Protein AF-A0A1T8VA19-F1 (afdb_monomer_lite)

Structure (mmCIF, N/CA/C/O backbone):
data_AF-A0A1T8VA19-F1
#
_entry.id   AF-A0A1T8VA19-F1
#
loop_
_atom_site.group_PDB
_atom_site.id
_atom_site.type_symbol
_atom_site.label_atom_id
_atom_site.label_alt_id
_atom_site.label_comp_id
_atom_site.label_asym_id
_atom_site.label_entity_id
_atom_site.label_seq_id
_atom_site.pdbx_PDB_ins_code
_atom_site.Cartn_x
_atom_site.Cartn_y
_atom_site.Cartn_z
_atom_site.occupancy
_atom_site.B_iso_or_equiv
_atom_site.auth_seq_id
_atom_site.auth_comp_id
_atom_site.auth_asym_id
_atom_site.auth_atom_id
_atom_site.pdbx_PDB_model_num
ATOM 1 N N . MET A 1 1 ? 38.627 -3.952 -14.942 1.00 35.31 1 MET A N 1
ATOM 2 C CA . MET A 1 1 ? 37.558 -4.765 -15.554 1.00 35.31 1 MET A CA 1
ATOM 3 C C . MET A 1 1 ? 36.243 -4.223 -15.029 1.00 35.31 1 MET A C 1
ATOM 5 O O . MET A 1 1 ? 35.928 -4.462 -13.872 1.00 35.31 1 MET A O 1
ATOM 9 N N . VAL A 1 2 ? 35.558 -3.385 -15.809 1.00 42.97 2 VAL A N 1
ATOM 10 C CA . VAL A 1 2 ? 34.212 -2.918 -15.451 1.00 42.97 2 VAL A CA 1
ATOM 11 C C . VAL A 1 2 ? 33.304 -4.108 -15.704 1.00 42.97 2 VAL A C 1
ATOM 13 O O . VAL A 1 2 ? 33.212 -4.580 -16.833 1.00 42.97 2 VAL A O 1
ATOM 16 N N . GLN A 1 3 ? 32.759 -4.669 -14.631 1.00 38.75 3 GLN A N 1
ATOM 17 C CA . GLN A 1 3 ? 31.801 -5.757 -14.699 1.00 38.75 3 GLN A CA 1
ATOM 18 C C . GLN A 1 3 ? 30.603 -5.214 -15.473 1.00 38.75 3 GLN A C 1
ATOM 20 O O . GLN A 1 3 ? 29.886 -4.342 -14.988 1.00 38.75 3 GLN A O 1
ATOM 25 N N . GLN A 1 4 ? 30.505 -5.624 -16.734 1.00 43.44 4 GLN A N 1
ATOM 26 C CA . GLN A 1 4 ? 29.463 -5.203 -17.646 1.00 43.44 4 GLN A CA 1
ATOM 27 C C . GLN A 1 4 ? 28.159 -5.710 -17.035 1.00 43.44 4 GLN A C 1
ATOM 29 O O . GLN A 1 4 ? 27.864 -6.903 -17.076 1.00 43.44 4 GLN A O 1
ATOM 34 N N . MET A 1 5 ? 27.436 -4.809 -16.372 1.00 49.72 5 MET A N 1
ATOM 35 C CA . MET A 1 5 ? 26.057 -5.009 -15.957 1.00 49.72 5 MET A CA 1
ATOM 36 C C . MET A 1 5 ? 25.205 -5.102 -17.227 1.00 49.72 5 MET A C 1
ATOM 38 O O . MET A 1 5 ? 24.417 -4.218 -17.530 1.00 49.72 5 MET A O 1
ATOM 42 N N . HIS A 1 6 ? 25.355 -6.191 -17.980 1.00 47.97 6 HIS A N 1
ATOM 43 C CA . HIS A 1 6 ? 24.262 -6.768 -18.755 1.00 47.97 6 HIS A CA 1
ATOM 44 C C . HIS A 1 6 ? 23.286 -7.383 -17.747 1.00 47.97 6 HIS A C 1
ATOM 46 O O . HIS A 1 6 ? 23.091 -8.596 -17.724 1.00 47.97 6 HIS A O 1
ATOM 52 N N . THR A 1 7 ? 22.785 -6.571 -16.815 1.00 51.38 7 THR A N 1
ATOM 53 C CA . THR A 1 7 ? 21.791 -6.995 -15.839 1.00 51.38 7 THR A CA 1
ATOM 54 C C . THR A 1 7 ? 20.556 -7.342 -16.649 1.00 51.38 7 THR A C 1
ATOM 56 O O . THR A 1 7 ? 19.825 -6.445 -17.041 1.00 51.38 7 THR A O 1
ATOM 59 N N . ASP A 1 8 ? 20.440 -8.628 -16.979 1.00 61.84 8 ASP A N 1
ATOM 60 C CA . ASP A 1 8 ? 19.338 -9.333 -17.625 1.00 61.84 8 ASP A CA 1
ATOM 61 C C . ASP A 1 8 ? 18.089 -8.452 -17.795 1.00 61.84 8 ASP A C 1
ATOM 63 O O . ASP A 1 8 ? 17.248 -8.373 -16.899 1.00 61.84 8 ASP A O 1
ATOM 67 N N . GLU A 1 9 ? 17.996 -7.733 -18.921 1.00 59.75 9 GLU A N 1
ATOM 68 C CA . GLU A 1 9 ? 16.862 -6.848 -19.229 1.00 59.75 9 GLU A CA 1
ATOM 69 C C . GLU A 1 9 ? 15.534 -7.609 -19.131 1.00 59.75 9 GLU A C 1
ATOM 71 O O . GLU A 1 9 ? 14.539 -7.081 -18.628 1.00 59.75 9 GLU A O 1
ATOM 76 N N . GLY A 1 10 ? 15.536 -8.883 -19.543 1.00 62.59 10 GLY A N 1
ATOM 77 C CA . GLY A 1 10 ? 14.401 -9.789 -19.390 1.00 62.59 10 GLY A CA 1
ATOM 78 C C . GLY A 1 10 ? 14.077 -10.063 -17.921 1.00 62.59 10 GLY A C 1
ATOM 79 O O . GLY A 1 10 ? 12.915 -9.983 -17.517 1.00 62.59 10 GLY A O 1
ATOM 80 N N . GLY A 1 11 ? 15.095 -10.315 -17.100 1.00 67.44 11 GLY A N 1
ATOM 81 C CA . GLY A 1 11 ? 14.971 -10.470 -15.650 1.00 67.44 11 GLY A CA 1
ATOM 82 C C . GLY A 1 11 ? 14.442 -9.216 -14.945 1.00 67.44 11 GLY A C 1
ATOM 83 O O . GLY A 1 11 ? 13.584 -9.320 -14.064 1.00 67.44 11 GLY A O 1
ATOM 84 N N . MET A 1 12 ? 14.879 -8.023 -15.356 1.00 70.31 12 MET A N 1
ATOM 85 C CA . MET A 1 12 ? 14.417 -6.757 -14.778 1.00 70.31 12 MET A CA 1
ATOM 86 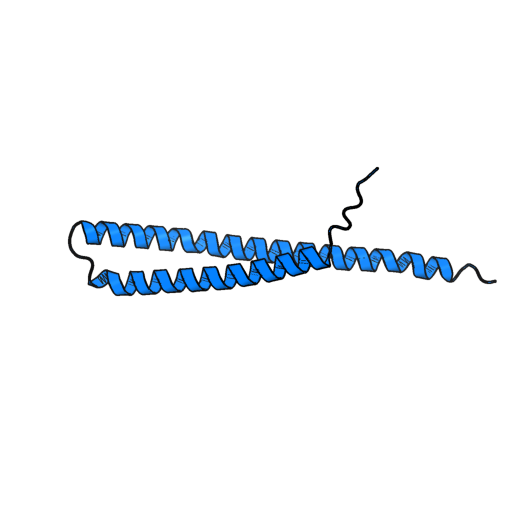C C . MET A 1 12 ? 12.978 -6.425 -15.198 1.00 70.31 12 MET A C 1
ATOM 88 O O . MET A 1 12 ? 12.181 -6.003 -14.359 1.00 70.31 12 MET A O 1
ATOM 92 N N . ALA A 1 13 ? 12.601 -6.696 -16.452 1.00 71.81 13 ALA A N 1
ATOM 93 C CA . ALA A 1 13 ? 11.222 -6.567 -16.925 1.00 71.81 13 ALA A CA 1
ATOM 94 C C . ALA A 1 13 ? 10.268 -7.558 -16.229 1.00 71.81 13 ALA A C 1
ATOM 96 O O . ALA A 1 13 ? 9.152 -7.193 -15.851 1.00 71.81 13 ALA A O 1
ATOM 97 N N . ALA A 1 14 ? 10.710 -8.798 -15.996 1.00 76.31 14 ALA A N 1
ATOM 98 C CA . ALA A 1 14 ? 9.943 -9.785 -15.239 1.00 76.31 14 ALA A CA 1
ATOM 99 C C . ALA A 1 14 ? 9.757 -9.360 -13.771 1.00 76.31 14 ALA A C 1
ATOM 101 O O . ALA A 1 14 ? 8.644 -9.422 -13.243 1.00 76.31 14 ALA A O 1
ATOM 102 N N . ALA A 1 15 ? 10.816 -8.863 -13.123 1.00 76.62 15 ALA A N 1
ATOM 103 C CA . ALA A 1 15 ? 10.748 -8.334 -11.762 1.00 76.62 15 ALA A CA 1
ATOM 104 C C . ALA A 1 15 ? 9.817 -7.111 -11.657 1.00 76.62 15 ALA A C 1
ATOM 106 O O . ALA A 1 15 ? 9.060 -7.004 -10.691 1.00 76.62 15 ALA A O 1
ATOM 107 N N . ALA A 1 16 ? 9.815 -6.234 -12.667 1.00 81.19 16 ALA A N 1
ATOM 108 C CA . ALA A 1 16 ? 8.896 -5.101 -12.767 1.00 81.19 16 ALA A CA 1
ATOM 109 C C . ALA A 1 16 ? 7.429 -5.545 -12.833 1.00 81.19 16 ALA A C 1
ATOM 111 O O . ALA A 1 16 ? 6.599 -5.070 -12.059 1.00 81.19 16 ALA A O 1
ATOM 112 N N . GLY A 1 17 ? 7.119 -6.510 -13.706 1.00 83.62 17 GLY A N 1
ATOM 113 C CA . GLY A 1 17 ? 5.773 -7.072 -13.816 1.00 83.62 17 GLY A CA 1
ATOM 114 C C . GLY A 1 17 ? 5.306 -7.738 -12.518 1.00 83.62 17 GLY A C 1
ATOM 115 O O . GLY A 1 17 ? 4.161 -7.559 -12.098 1.00 83.62 17 GLY A O 1
ATOM 116 N N . GLN A 1 18 ? 6.204 -8.455 -11.834 1.00 87.06 18 GLN A N 1
ATOM 117 C CA . GLN A 1 18 ? 5.928 -9.051 -10.525 1.00 87.06 18 GLN A CA 1
ATOM 118 C C . GLN A 1 18 ? 5.656 -7.975 -9.459 1.00 87.06 18 GLN A C 1
ATOM 120 O O . GLN A 1 18 ? 4.741 -8.127 -8.647 1.00 87.06 18 GLN A O 1
ATOM 125 N N . PHE A 1 19 ? 6.428 -6.884 -9.464 1.00 87.94 19 PHE A N 1
ATOM 126 C CA . PHE A 1 19 ? 6.256 -5.766 -8.540 1.00 87.94 19 PHE A CA 1
ATOM 127 C C . PHE A 1 19 ? 4.907 -5.069 -8.737 1.00 87.94 19 PHE A C 1
ATOM 129 O O . PHE A 1 19 ? 4.161 -4.912 -7.769 1.00 87.94 19 PHE A O 1
ATOM 136 N N . ASP A 1 20 ? 4.549 -4.728 -9.977 1.00 88.44 20 ASP A N 1
ATOM 137 C CA . ASP A 1 20 ? 3.266 -4.095 -10.300 1.00 88.44 20 ASP A CA 1
ATOM 138 C C . ASP A 1 20 ? 2.084 -4.987 -9.899 1.00 88.44 20 ASP A C 1
ATOM 140 O O . ASP A 1 20 ? 1.114 -4.523 -9.289 1.00 88.44 20 ASP A O 1
ATOM 144 N N . HIS A 1 21 ? 2.186 -6.291 -10.169 1.00 91.31 21 HIS A N 1
ATOM 145 C CA . HIS A 1 21 ? 1.178 -7.263 -9.764 1.00 91.31 21 HIS A CA 1
ATOM 146 C C . HIS A 1 21 ? 1.015 -7.328 -8.237 1.00 91.31 21 HIS A C 1
ATOM 148 O O . HIS A 1 21 ? -0.107 -7.274 -7.725 1.00 91.31 21 HIS A O 1
ATOM 154 N N . ASN A 1 22 ? 2.122 -7.399 -7.494 1.00 91.12 22 ASN A N 1
ATOM 155 C CA . ASN A 1 22 ? 2.103 -7.431 -6.032 1.00 91.12 22 ASN A CA 1
ATOM 156 C C . ASN A 1 22 ? 1.557 -6.121 -5.443 1.00 91.12 22 ASN A C 1
ATOM 158 O O . ASN A 1 22 ? 0.783 -6.156 -4.486 1.00 91.12 22 ASN A O 1
ATOM 162 N N . CYS A 1 23 ? 1.885 -4.973 -6.041 1.00 91.00 23 CYS A N 1
ATOM 163 C CA . CYS A 1 23 ? 1.331 -3.679 -5.649 1.00 91.00 23 CYS A CA 1
ATOM 164 C C . CYS A 1 23 ? -0.184 -3.623 -5.866 1.00 91.00 23 CYS A C 1
ATOM 166 O O . CYS A 1 23 ? -0.915 -3.183 -4.979 1.00 91.00 23 CYS A O 1
ATOM 168 N N . ALA A 1 24 ? -0.686 -4.107 -7.004 1.00 91.88 24 ALA A N 1
ATOM 169 C CA . ALA A 1 24 ? -2.123 -4.168 -7.267 1.00 91.88 24 ALA A CA 1
ATOM 170 C C . ALA A 1 24 ? -2.861 -5.055 -6.246 1.00 91.88 24 ALA A C 1
ATOM 172 O O . ALA A 1 24 ? -3.920 -4.674 -5.729 1.00 91.88 24 ALA A O 1
ATOM 173 N N . GLN A 1 25 ? -2.279 -6.209 -5.902 1.00 95.50 25 GLN A N 1
ATOM 174 C CA . GLN A 1 25 ? -2.814 -7.087 -4.861 1.00 95.50 25 GLN A CA 1
ATOM 175 C C . GLN A 1 25 ? -2.809 -6.412 -3.490 1.00 95.50 25 GLN A C 1
ATOM 177 O O . GLN A 1 25 ? -3.829 -6.433 -2.798 1.00 95.50 25 GLN A O 1
ATOM 182 N N . LEU A 1 26 ? -1.708 -5.760 -3.107 1.00 93.31 26 LEU A N 1
ATOM 183 C CA . LEU A 1 26 ? -1.631 -5.105 -1.808 1.00 93.31 26 LEU A CA 1
ATOM 184 C C . LEU A 1 26 ? -2.628 -3.950 -1.707 1.00 93.31 26 LEU A C 1
ATOM 186 O O . LEU A 1 26 ? -3.356 -3.868 -0.725 1.00 93.31 26 LEU A O 1
ATOM 190 N N . LYS A 1 27 ? -2.756 -3.111 -2.741 1.00 92.69 27 LYS A N 1
ATOM 191 C CA . LYS A 1 27 ? -3.770 -2.043 -2.791 1.00 92.69 27 LYS A CA 1
ATOM 192 C C . LYS A 1 27 ? -5.193 -2.593 -2.647 1.00 92.69 27 LYS A C 1
ATOM 194 O O . LYS A 1 27 ? -6.027 -1.976 -1.985 1.00 92.69 27 LYS A O 1
ATOM 199 N N . THR A 1 28 ? -5.468 -3.759 -3.230 1.00 95.38 28 THR A N 1
ATOM 200 C CA . THR A 1 28 ? -6.758 -4.447 -3.081 1.00 95.38 28 THR A CA 1
ATOM 201 C C . THR A 1 28 ? -6.971 -4.916 -1.644 1.00 95.38 28 THR A C 1
ATOM 203 O O . THR A 1 28 ? -8.008 -4.621 -1.055 1.00 95.38 28 THR A O 1
ATOM 206 N N . LEU A 1 29 ? -5.976 -5.576 -1.045 1.00 94.75 29 LEU A N 1
ATOM 207 C CA . LEU A 1 29 ? -6.036 -6.011 0.351 1.00 94.75 29 LEU A CA 1
ATOM 208 C C . LEU A 1 29 ? -6.226 -4.823 1.302 1.00 94.75 29 LEU A C 1
ATOM 210 O O . LEU A 1 29 ? -7.037 -4.898 2.225 1.00 94.75 29 LEU A O 1
ATOM 214 N N . LEU A 1 30 ? -5.533 -3.713 1.038 1.00 92.44 30 LEU A N 1
ATOM 215 C CA . LEU A 1 30 ? -5.638 -2.496 1.829 1.00 92.44 30 LEU A CA 1
ATOM 216 C C . LEU A 1 30 ? -7.085 -1.981 1.865 1.00 92.44 30 LEU A C 1
ATOM 218 O O . LEU A 1 30 ? -7.619 -1.727 2.949 1.00 92.44 30 LEU A O 1
ATOM 222 N N . LYS A 1 31 ? -7.736 -1.906 0.696 1.00 92.31 31 LYS A N 1
ATOM 223 C CA . LYS A 1 31 ? -9.156 -1.536 0.567 1.00 92.31 31 LYS A CA 1
ATOM 224 C C . LYS A 1 31 ? -10.085 -2.519 1.276 1.00 92.31 31 LYS A C 1
ATOM 226 O O . LYS A 1 31 ? -11.027 -2.086 1.932 1.00 92.31 31 LYS A O 1
ATOM 231 N N . THR A 1 32 ? -9.822 -3.821 1.180 1.00 93.75 32 THR A N 1
ATOM 232 C CA . THR A 1 32 ? -10.626 -4.846 1.864 1.00 93.75 32 THR A CA 1
ATOM 233 C C . THR A 1 32 ? -10.579 -4.676 3.379 1.00 93.75 32 THR A C 1
ATOM 235 O O . THR A 1 32 ? -11.622 -4.685 4.030 1.00 93.75 32 THR A O 1
ATOM 238 N N . VAL A 1 33 ? -9.388 -4.480 3.950 1.00 91.38 33 VAL A N 1
ATOM 239 C CA . VAL A 1 33 ? -9.226 -4.265 5.396 1.00 91.38 33 VAL A CA 1
ATOM 240 C C . VAL A 1 33 ? -9.898 -2.965 5.838 1.00 91.38 33 VAL A C 1
ATOM 242 O O . VAL A 1 33 ? -10.551 -2.962 6.879 1.00 91.38 33 VAL A O 1
ATOM 245 N N . ASP A 1 34 ? -9.800 -1.887 5.052 1.00 90.38 34 ASP A N 1
ATOM 24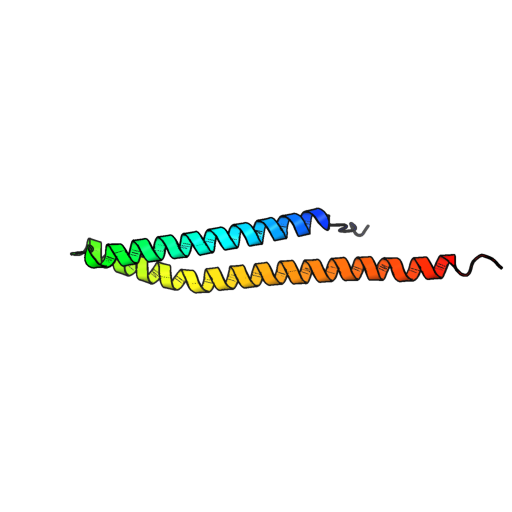6 C CA . ASP A 1 34 ? -10.507 -0.638 5.359 1.00 90.38 34 ASP A CA 1
ATOM 247 C C . ASP A 1 34 ? -12.032 -0.838 5.349 1.00 90.38 34 ASP A C 1
ATOM 249 O O . ASP A 1 34 ? -12.709 -0.464 6.303 1.00 90.38 34 ASP A O 1
ATOM 253 N N . GLY A 1 35 ? -12.571 -1.530 4.339 1.00 90.88 35 GLY A N 1
ATOM 254 C CA . GLY A 1 35 ? -13.998 -1.852 4.257 1.00 90.88 35 GLY A CA 1
ATOM 255 C C . GLY A 1 35 ? -14.499 -2.706 5.427 1.00 90.88 35 GLY A C 1
ATOM 256 O O . GLY A 1 35 ? -15.539 -2.402 6.011 1.00 90.88 35 GLY A O 1
ATOM 257 N N . ILE A 1 36 ? -13.741 -3.737 5.823 1.00 90.06 36 ILE A N 1
ATOM 258 C CA . ILE A 1 36 ? -14.044 -4.551 7.013 1.00 90.06 36 ILE A CA 1
ATOM 259 C C . ILE A 1 36 ? -13.995 -3.682 8.274 1.00 90.06 36 ILE A C 1
ATOM 261 O O . ILE A 1 36 ? -14.900 -3.746 9.105 1.00 90.06 36 ILE A O 1
ATOM 265 N N . GLY A 1 37 ? -12.964 -2.846 8.406 1.00 86.31 37 GLY A N 1
ATOM 266 C CA . GLY A 1 37 ? -12.805 -1.923 9.522 1.00 86.31 37 GLY A CA 1
ATOM 267 C C . GLY A 1 37 ? -14.010 -1.000 9.668 1.00 86.31 37 GLY A C 1
ATOM 268 O O . GLY A 1 37 ? -14.607 -0.951 10.741 1.00 86.31 37 GLY A O 1
ATOM 269 N N . GLN A 1 38 ? -14.421 -0.339 8.583 1.00 87.31 38 GLN A N 1
ATOM 270 C CA . GLN A 1 38 ? -15.588 0.544 8.558 1.00 87.31 38 GLN A CA 1
ATOM 271 C C . GLN A 1 38 ? -16.893 -0.188 8.899 1.00 87.31 38 GLN A C 1
ATOM 273 O O . GLN A 1 38 ? -17.706 0.343 9.654 1.00 87.31 38 GLN A O 1
ATOM 278 N N . ALA A 1 39 ? -17.080 -1.419 8.414 1.00 87.81 39 ALA A N 1
ATOM 279 C CA . ALA A 1 39 ? -18.250 -2.235 8.748 1.00 87.81 39 ALA A CA 1
ATOM 280 C C . ALA A 1 39 ? -18.302 -2.632 10.236 1.00 87.81 39 ALA A C 1
ATOM 282 O O . ALA A 1 39 ? -19.386 -2.832 10.787 1.00 87.81 39 ALA A O 1
ATOM 283 N N . LEU A 1 40 ? -17.145 -2.724 10.898 1.00 83.81 40 LEU A N 1
ATOM 284 C CA . LEU A 1 40 ? -17.032 -3.057 12.318 1.00 83.81 40 LEU A CA 1
ATOM 285 C C . LEU A 1 40 ? -17.153 -1.836 13.245 1.00 83.81 40 LEU A C 1
ATOM 287 O O . LEU A 1 40 ? -17.539 -2.005 14.403 1.00 83.81 40 LEU A O 1
ATOM 291 N N . VAL A 1 41 ? -16.901 -0.610 12.760 1.00 83.00 41 VAL A N 1
ATOM 292 C CA . VAL A 1 41 ? -16.998 0.630 13.564 1.00 83.00 41 VAL A CA 1
ATOM 293 C C . VAL A 1 41 ? -18.315 0.750 14.351 1.00 83.00 41 VAL A C 1
ATOM 295 O O . VAL A 1 41 ? -18.244 1.067 15.539 1.00 83.00 41 VAL A O 1
ATOM 298 N N . PRO A 1 42 ? -19.506 0.463 13.784 1.00 83.81 42 PRO A N 1
ATOM 299 C CA . PRO A 1 42 ? -20.770 0.542 14.524 1.00 83.81 42 PRO A CA 1
ATOM 300 C C . PRO A 1 42 ? -20.896 -0.475 15.670 1.00 83.81 42 PRO A C 1
ATOM 302 O O . PRO A 1 42 ? -21.696 -0.282 16.588 1.00 83.81 42 PRO A O 1
ATOM 305 N N . GLN A 1 43 ? -20.131 -1.570 15.616 1.00 85.00 43 GLN A N 1
ATOM 306 C CA . GLN A 1 43 ? -20.145 -2.642 16.616 1.00 85.00 43 GLN A CA 1
ATOM 307 C C . GLN A 1 43 ? -19.142 -2.395 17.752 1.00 85.00 43 GLN A C 1
ATOM 309 O O . GLN A 1 43 ? -19.258 -2.980 18.830 1.00 85.00 43 GLN A O 1
ATOM 314 N N . PHE A 1 44 ? -18.176 -1.503 17.541 1.00 82.69 44 PHE A N 1
ATOM 315 C CA . PHE A 1 44 ? -17.164 -1.143 18.522 1.00 82.69 44 PHE A CA 1
ATOM 316 C C . PHE A 1 44 ? -17.760 -0.289 19.648 1.00 82.69 44 PHE A C 1
ATOM 318 O O . PHE A 1 44 ? -18.039 0.896 19.480 1.00 82.69 44 PHE A O 1
ATOM 325 N N . LYS A 1 45 ? -17.935 -0.895 20.829 1.00 82.50 45 LYS A N 1
ATOM 326 C CA . LYS A 1 45 ? -18.397 -0.223 22.054 1.00 82.50 45 LYS A CA 1
ATOM 327 C C . LYS A 1 45 ? -17.404 -0.404 23.199 1.00 82.50 45 LYS A C 1
ATOM 329 O O . LYS A 1 45 ? -16.714 -1.416 23.285 1.00 82.50 45 LYS A O 1
ATOM 334 N N . GLY A 1 46 ? -17.362 0.575 24.101 1.00 83.75 46 GLY A N 1
ATOM 335 C CA . GLY A 1 46 ? -16.466 0.562 25.258 1.00 83.75 46 GLY A CA 1
ATOM 336 C C . GLY A 1 46 ? -14.992 0.777 24.895 1.00 83.75 46 GLY A C 1
ATOM 337 O O . GLY A 1 46 ? -14.653 1.169 23.780 1.00 83.75 46 GLY A O 1
ATOM 338 N N . GLN A 1 47 ? -14.106 0.523 25.857 1.00 78.25 47 GLN A N 1
ATOM 339 C CA . GLN A 1 47 ? -12.675 0.843 25.766 1.00 78.25 47 GLN A CA 1
ATOM 340 C C . GLN A 1 47 ? -11.942 0.076 24.648 1.00 78.25 47 GLN A C 1
ATOM 342 O O . GLN A 1 47 ? -11.064 0.634 23.989 1.00 78.25 47 GLN A O 1
ATOM 347 N N . SER A 1 48 ? -12.338 -1.172 24.379 1.00 76.69 48 SER A N 1
ATOM 348 C CA . SER A 1 48 ? -11.841 -1.961 23.242 1.00 76.69 48 SER A CA 1
ATOM 349 C C . SER A 1 48 ? -12.277 -1.375 21.897 1.00 76.69 48 SER A C 1
ATOM 351 O O . SER A 1 48 ? -11.501 -1.379 20.943 1.00 76.69 48 SER A O 1
ATOM 353 N N . GLY A 1 49 ? -13.481 -0.801 21.831 1.00 84.19 49 GLY A N 1
ATOM 354 C CA . GLY A 1 49 ? -13.976 -0.121 20.641 1.00 84.19 49 GLY A CA 1
ATOM 355 C C . GLY A 1 49 ? -13.194 1.149 20.308 1.00 84.19 49 GLY A C 1
ATOM 356 O O . GLY A 1 49 ? -12.813 1.357 19.158 1.00 84.19 49 GLY A O 1
ATOM 357 N N . SER A 1 50 ? -12.867 1.960 21.318 1.00 84.81 50 SER A N 1
ATOM 358 C CA . SER A 1 50 ? -12.018 3.146 21.142 1.00 84.81 50 SER A CA 1
ATOM 359 C C . SER A 1 50 ? -10.610 2.786 20.653 1.00 84.81 50 SER A C 1
ATOM 361 O O . SER A 1 50 ? -10.064 3.468 19.787 1.00 84.81 50 SER A O 1
ATOM 363 N N . ALA A 1 51 ? -10.031 1.689 21.155 1.00 86.88 51 ALA A N 1
ATOM 364 C CA . ALA A 1 51 ? -8.737 1.196 20.685 1.00 86.88 51 ALA A CA 1
ATOM 365 C C . ALA A 1 51 ? -8.788 0.738 19.216 1.00 86.88 51 ALA A C 1
ATOM 367 O O . ALA A 1 51 ? -7.890 1.068 18.441 1.00 86.88 51 ALA A O 1
ATOM 368 N N . ALA A 1 52 ? -9.853 0.037 18.815 1.00 84.94 52 ALA A N 1
ATOM 369 C CA . ALA A 1 52 ? -10.041 -0.412 17.438 1.00 84.94 52 ALA A CA 1
ATOM 370 C C . ALA A 1 52 ? -10.250 0.760 16.461 1.00 84.94 52 ALA A C 1
ATOM 372 O O . ALA A 1 52 ? -9.656 0.775 15.384 1.00 84.94 52 ALA A O 1
ATOM 373 N N . GLN A 1 53 ? -11.010 1.788 16.855 1.00 86.38 53 GLN A N 1
ATOM 374 C CA . GLN A 1 53 ? -11.169 3.015 16.063 1.00 86.38 53 GLN A CA 1
ATOM 375 C C . GLN A 1 53 ? -9.841 3.769 15.899 1.00 86.38 53 GLN A C 1
ATOM 377 O O . GLN A 1 53 ? -9.506 4.199 14.797 1.00 86.38 53 GLN A O 1
ATOM 382 N N . ALA A 1 54 ? -9.044 3.880 16.966 1.00 89.94 54 ALA A N 1
ATOM 383 C CA . ALA A 1 54 ? -7.721 4.499 16.896 1.00 89.94 54 ALA A CA 1
ATOM 384 C C . ALA A 1 54 ? -6.748 3.704 16.006 1.00 89.94 54 ALA A C 1
ATOM 386 O O . ALA A 1 54 ? -5.946 4.296 15.283 1.00 89.94 54 ALA A O 1
ATOM 387 N N . ALA A 1 55 ? -6.813 2.370 16.040 1.00 88.94 55 ALA A N 1
ATOM 388 C CA . ALA A 1 55 ? -6.033 1.514 15.151 1.00 88.94 55 ALA A CA 1
ATOM 389 C C . ALA A 1 55 ? -6.453 1.690 13.684 1.00 88.94 55 ALA A C 1
ATOM 391 O O . ALA A 1 55 ? -5.583 1.835 12.828 1.00 88.94 55 ALA A O 1
ATOM 392 N N . LEU A 1 56 ? -7.759 1.761 13.404 1.00 89.50 56 LEU A N 1
ATOM 393 C CA . LEU A 1 56 ? -8.278 2.005 12.057 1.00 89.50 56 LEU A CA 1
ATOM 394 C C . LEU A 1 56 ? -7.845 3.377 11.522 1.00 89.50 56 LEU A C 1
ATOM 396 O O . LEU A 1 56 ? -7.391 3.473 10.386 1.00 89.50 56 LEU A O 1
ATOM 400 N N . ALA A 1 57 ? -7.890 4.422 12.352 1.00 90.81 57 ALA A N 1
ATOM 401 C CA . ALA A 1 57 ? -7.430 5.754 11.964 1.00 90.81 57 ALA A CA 1
ATOM 402 C C . ALA A 1 57 ? -5.929 5.772 11.620 1.00 90.81 57 ALA A C 1
ATOM 404 O O . ALA A 1 57 ? -5.531 6.324 10.596 1.00 90.81 57 ALA A O 1
ATOM 405 N N . ARG A 1 58 ? -5.086 5.119 12.435 1.00 91.75 58 ARG A N 1
ATOM 406 C CA . ARG A 1 58 ? -3.647 4.972 12.141 1.00 91.75 58 ARG A CA 1
ATOM 407 C C . ARG A 1 58 ? -3.401 4.170 10.868 1.00 91.75 58 ARG A C 1
ATOM 409 O O . ARG A 1 58 ? -2.520 4.511 10.086 1.00 91.75 58 ARG A O 1
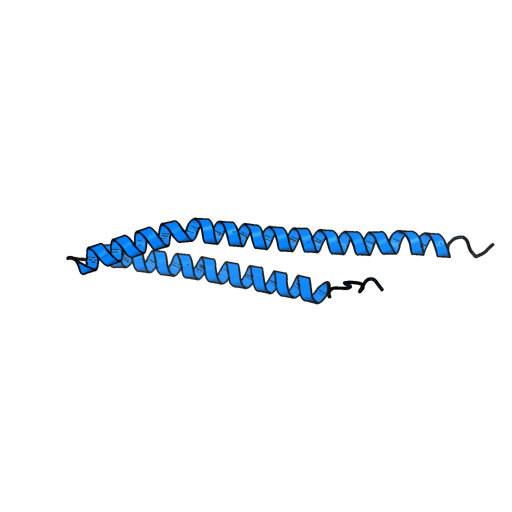ATOM 416 N N . TYR A 1 59 ? -4.186 3.121 10.657 1.00 91.25 59 TYR A N 1
ATOM 417 C CA . TYR A 1 59 ? -4.122 2.302 9.456 1.00 91.25 59 TYR A CA 1
ATOM 418 C C . TYR A 1 59 ? -4.444 3.122 8.195 1.00 91.25 59 TYR A C 1
ATOM 420 O O . TYR A 1 59 ? -3.658 3.117 7.251 1.00 91.25 59 TYR A O 1
ATOM 428 N N . GLN A 1 60 ? -5.521 3.912 8.210 1.00 90.50 60 GLN A N 1
ATOM 429 C CA . GLN A 1 60 ? -5.888 4.817 7.112 1.00 90.50 60 GLN A CA 1
ATOM 430 C C . GLN A 1 60 ? -4.815 5.882 6.844 1.00 90.50 60 GLN A C 1
ATOM 432 O O . GLN A 1 60 ? -4.496 6.171 5.691 1.00 90.50 60 GLN A O 1
ATOM 437 N N . GLN A 1 61 ? -4.209 6.432 7.900 1.00 91.69 61 GLN A N 1
ATOM 438 C CA . GLN A 1 61 ? -3.102 7.387 7.776 1.00 91.69 61 GLN A CA 1
ATOM 4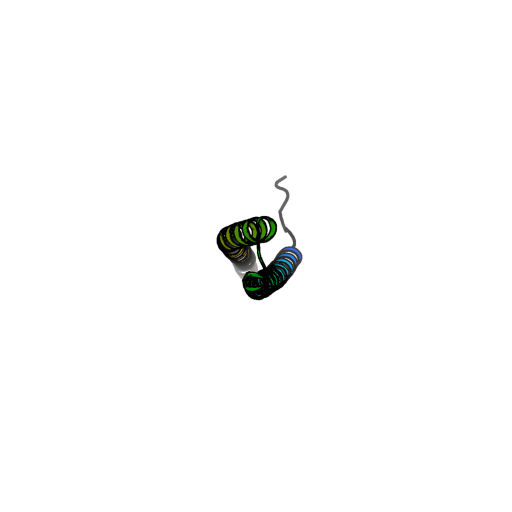39 C C . GLN A 1 61 ? -1.858 6.764 7.131 1.00 91.69 61 GLN A C 1
ATOM 441 O O . GLN A 1 61 ? -1.185 7.431 6.351 1.00 91.69 61 GLN A O 1
ATOM 446 N N . ALA A 1 62 ? -1.560 5.496 7.425 1.00 91.62 62 ALA A N 1
ATOM 447 C CA . ALA A 1 62 ? -0.412 4.785 6.865 1.00 91.62 62 ALA A CA 1
ATOM 448 C C . ALA A 1 62 ? -0.647 4.264 5.434 1.00 91.62 62 ALA A C 1
ATOM 450 O O . ALA A 1 62 ? 0.314 4.035 4.702 1.00 91.62 62 ALA A O 1
ATOM 451 N N . GLN A 1 63 ? -1.904 4.097 5.007 1.00 90.81 63 GLN A N 1
ATOM 452 C CA . GLN A 1 63 ? -2.229 3.620 3.659 1.00 90.81 63 GLN A CA 1
ATOM 453 C C . GLN A 1 63 ? -1.777 4.574 2.555 1.00 90.81 63 GLN A C 1
ATOM 455 O O . GLN A 1 63 ? -1.173 4.137 1.581 1.00 90.81 63 GLN A O 1
ATOM 460 N N . GLN A 1 64 ? -2.080 5.865 2.689 1.00 88.38 64 GLN A N 1
ATOM 461 C CA . GLN A 1 64 ? -1.780 6.854 1.651 1.00 88.38 64 GLN A CA 1
ATOM 462 C C . GLN A 1 64 ? -0.284 6.954 1.308 1.00 88.38 64 GLN A C 1
ATOM 464 O O . GLN A 1 64 ? 0.050 6.827 0.128 1.00 88.38 64 GLN A O 1
ATOM 469 N N . PRO A 1 65 ? 0.637 7.111 2.281 1.00 93.31 65 PRO A N 1
ATOM 470 C CA . PRO A 1 65 ? 2.063 7.145 1.973 1.00 93.31 65 PRO A CA 1
ATOM 471 C C . PRO A 1 65 ? 2.555 5.819 1.383 1.00 93.31 65 PRO A C 1
ATOM 473 O O . PRO A 1 65 ? 3.373 5.836 0.472 1.00 93.31 65 PRO A O 1
ATOM 476 N N . LEU A 1 66 ? 2.018 4.676 1.825 1.00 89.88 66 LEU A N 1
ATOM 477 C CA . LEU A 1 66 ? 2.387 3.371 1.276 1.00 89.88 66 LEU A CA 1
ATOM 478 C C . LEU A 1 66 ? 1.980 3.219 -0.197 1.00 89.88 66 LEU A C 1
ATOM 480 O O . LEU A 1 66 ? 2.766 2.741 -1.009 1.00 89.88 66 LEU A O 1
ATOM 484 N N . ILE A 1 67 ? 0.763 3.639 -0.551 1.00 90.19 67 ILE A N 1
ATOM 485 C CA . ILE A 1 67 ? 0.279 3.618 -1.938 1.00 90.19 67 ILE A CA 1
ATOM 486 C C . ILE A 1 67 ? 1.131 4.546 -2.808 1.00 90.19 67 ILE A C 1
ATOM 488 O O . ILE A 1 67 ? 1.544 4.140 -3.892 1.00 90.19 67 ILE A O 1
ATOM 492 N N . SER A 1 68 ? 1.429 5.751 -2.314 1.00 90.12 68 SER A N 1
ATOM 493 C CA . SER A 1 68 ? 2.281 6.722 -3.008 1.00 90.12 68 SER A CA 1
ATOM 494 C C . SER A 1 68 ? 3.690 6.182 -3.257 1.00 90.12 68 SER A C 1
ATOM 496 O O . SER A 1 68 ? 4.233 6.359 -4.346 1.00 90.12 68 SER A O 1
ATOM 498 N N . GLU A 1 69 ? 4.282 5.509 -2.271 1.00 92.38 69 GLU A N 1
ATOM 499 C CA . GLU A 1 69 ? 5.606 4.900 -2.407 1.00 92.38 69 GLU A CA 1
ATOM 500 C C . GLU A 1 69 ? 5.585 3.761 -3.433 1.00 92.38 69 GLU A C 1
ATOM 502 O O . GLU A 1 69 ? 6.460 3.677 -4.289 1.00 92.38 69 GLU A O 1
ATOM 507 N N . MET A 1 70 ? 4.540 2.927 -3.423 1.00 90.19 70 MET A N 1
ATOM 508 C CA . MET A 1 70 ? 4.363 1.874 -4.430 1.00 90.19 70 MET A CA 1
ATOM 509 C C . MET A 1 70 ? 4.260 2.439 -5.841 1.00 90.19 70 MET A C 1
ATOM 511 O O . MET A 1 70 ? 4.902 1.918 -6.747 1.00 90.19 70 MET A O 1
ATOM 515 N N . ASP A 1 71 ? 3.493 3.514 -6.026 1.00 88.12 71 ASP A N 1
ATOM 516 C CA . ASP A 1 71 ? 3.378 4.181 -7.324 1.00 88.12 71 ASP A CA 1
ATOM 517 C C . ASP A 1 71 ? 4.709 4.794 -7.773 1.00 88.12 71 ASP A C 1
ATOM 519 O O . ASP A 1 71 ? 5.083 4.659 -8.940 1.00 88.12 71 ASP A O 1
ATOM 523 N N . THR A 1 72 ? 5.461 5.373 -6.836 1.00 91.00 72 THR A N 1
ATOM 524 C CA . THR A 1 72 ? 6.794 5.935 -7.088 1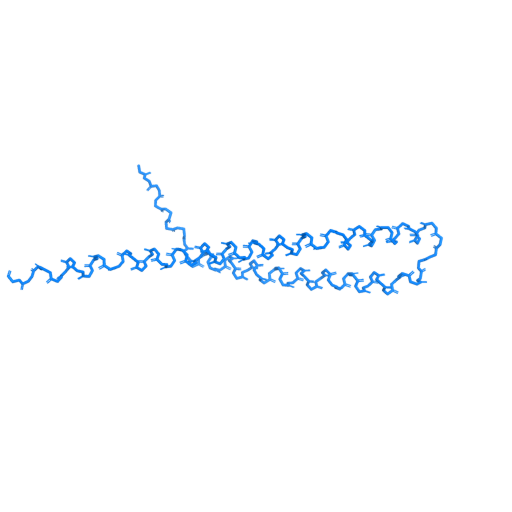.00 91.00 72 THR A CA 1
ATOM 525 C C . THR A 1 72 ? 7.785 4.852 -7.509 1.00 91.00 72 THR A C 1
ATOM 527 O O . THR A 1 72 ? 8.475 5.000 -8.515 1.00 91.00 72 THR A O 1
ATOM 530 N N . ILE A 1 73 ? 7.831 3.722 -6.799 1.00 86.44 73 ILE A N 1
ATOM 531 C CA . ILE A 1 73 ? 8.714 2.602 -7.148 1.00 86.44 73 ILE A CA 1
ATOM 532 C C . ILE A 1 73 ? 8.307 1.998 -8.499 1.00 86.44 73 ILE A C 1
ATOM 534 O O . ILE A 1 73 ? 9.168 1.801 -9.355 1.00 86.44 73 ILE A O 1
ATOM 538 N N . SER A 1 74 ? 7.011 1.768 -8.740 1.00 85.69 74 SER A N 1
ATOM 539 C CA . SER A 1 74 ? 6.507 1.291 -10.037 1.00 85.69 74 SER A CA 1
ATOM 540 C C . SER A 1 74 ? 6.870 2.237 -11.186 1.00 85.69 74 SER A C 1
ATOM 542 O O . SER A 1 74 ? 7.123 1.795 -12.308 1.00 85.69 74 SER A O 1
ATOM 544 N N . GLN A 1 75 ? 6.876 3.549 -10.947 1.00 85.38 75 GLN A N 1
ATOM 545 C CA . GLN A 1 75 ? 7.309 4.532 -11.935 1.00 85.38 75 GLN A CA 1
ATOM 546 C C . GLN A 1 75 ? 8.824 4.466 -12.164 1.00 85.38 75 GLN A C 1
ATOM 548 O O . GLN A 1 75 ? 9.249 4.321 -13.308 1.00 85.38 75 GLN A O 1
ATOM 553 N N . ASN A 1 76 ? 9.627 4.462 -11.098 1.00 85.31 76 ASN A N 1
ATOM 554 C CA . ASN A 1 76 ? 11.088 4.378 -11.180 1.00 85.31 76 ASN A CA 1
ATOM 555 C C . ASN A 1 76 ? 11.556 3.111 -11.909 1.00 85.31 76 ASN A C 1
ATOM 557 O O . ASN A 1 76 ? 12.495 3.160 -12.703 1.00 85.31 76 ASN A O 1
ATOM 561 N N . ILE A 1 77 ? 10.891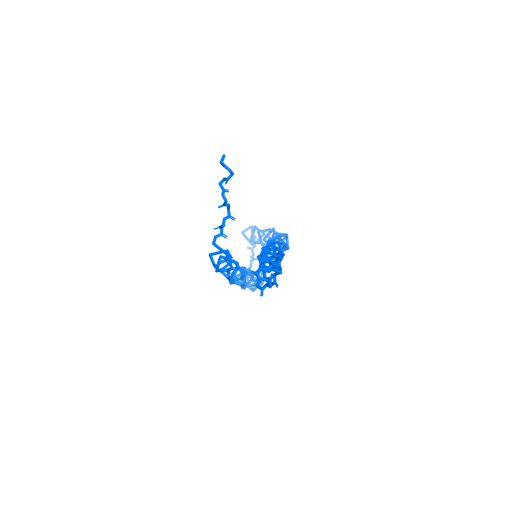 1.976 -11.675 1.00 81.69 77 ILE A N 1
ATOM 562 C CA . ILE A 1 77 ? 11.180 0.715 -12.364 1.00 81.69 77 ILE A CA 1
ATOM 563 C C . ILE A 1 77 ? 10.880 0.834 -13.866 1.00 81.69 77 ILE A C 1
ATOM 565 O O . ILE A 1 77 ? 11.702 0.426 -14.687 1.00 81.69 77 ILE A O 1
ATOM 569 N N . ARG A 1 78 ? 9.736 1.424 -14.241 1.00 80.75 78 ARG A N 1
ATOM 570 C CA . ARG A 1 78 ? 9.367 1.641 -15.651 1.00 80.75 78 ARG A CA 1
ATOM 571 C C . ARG A 1 78 ? 10.326 2.593 -16.359 1.00 80.75 78 ARG A C 1
ATOM 573 O O . ARG A 1 78 ? 10.766 2.294 -17.465 1.00 80.75 78 ARG A O 1
ATOM 580 N N . GLU A 1 79 ? 10.678 3.706 -15.721 1.00 80.31 79 GLU A N 1
ATOM 581 C CA . GLU A 1 79 ? 11.639 4.674 -16.261 1.00 80.31 79 GLU A CA 1
ATOM 582 C C . GLU A 1 79 ? 13.029 4.054 -16.433 1.00 80.31 79 GLU A C 1
ATOM 584 O O . GLU A 1 79 ? 13.650 4.222 -17.483 1.00 80.31 79 GLU A O 1
ATOM 589 N N . SER A 1 80 ? 13.480 3.268 -15.453 1.00 73.31 80 SER A N 1
ATOM 590 C CA . SER A 1 80 ? 14.749 2.539 -15.540 1.00 73.31 80 SER A CA 1
ATOM 591 C C . SER A 1 80 ? 14.735 1.530 -16.694 1.00 73.31 80 SER A C 1
ATOM 593 O O . SER A 1 80 ? 15.687 1.474 -17.467 1.00 73.31 80 SER A O 1
ATOM 595 N N . GLY A 1 81 ? 13.638 0.785 -16.873 1.00 67.62 81 GLY A N 1
ATOM 596 C CA . GLY A 1 81 ? 13.479 -0.161 -17.984 1.00 67.62 81 GLY A CA 1
ATOM 597 C C . GLY A 1 81 ? 13.489 0.499 -19.370 1.00 67.62 81 GLY A C 1
ATOM 598 O O . GLY A 1 81 ? 14.093 -0.033 -20.299 1.00 67.62 81 GLY A O 1
ATOM 599 N N . LEU A 1 82 ? 12.880 1.683 -19.517 1.00 63.03 82 LEU A N 1
ATOM 600 C CA . LEU A 1 82 ? 12.903 2.449 -20.773 1.00 63.03 82 LEU A CA 1
ATOM 601 C C . LEU A 1 82 ? 14.306 2.983 -21.110 1.00 63.03 82 LEU A C 1
ATOM 603 O O . LEU A 1 82 ? 14.707 2.973 -22.276 1.00 63.03 82 LEU A O 1
ATOM 607 N N . GLN A 1 83 ? 15.062 3.436 -20.104 1.00 59.41 83 GLN A N 1
ATOM 608 C CA . GLN A 1 83 ? 16.429 3.933 -20.299 1.00 59.41 83 GLN A CA 1
ATOM 609 C C . GLN A 1 83 ? 17.381 2.829 -20.783 1.00 59.41 83 GLN A C 1
ATOM 611 O O . GLN A 1 83 ? 18.193 3.088 -21.675 1.00 59.41 83 GLN A O 1
ATOM 616 N N . TYR A 1 84 ? 17.235 1.598 -20.284 1.00 54.31 84 TYR A N 1
ATOM 617 C CA . TYR A 1 84 ? 18.000 0.442 -20.768 1.00 54.31 84 TYR A CA 1
ATOM 618 C C . TYR A 1 84 ? 17.667 0.082 -22.225 1.00 54.31 84 TYR A C 1
ATOM 620 O O . TYR A 1 84 ? 18.568 0.126 -23.064 1.00 54.31 84 TYR A O 1
ATOM 628 N N . GLY A 1 85 ? 16.384 -0.084 -22.573 1.00 57.16 85 GLY A N 1
ATOM 629 C CA . GLY A 1 85 ? 15.990 -0.431 -23.948 1.00 57.16 85 GLY A CA 1
ATOM 630 C C . GLY A 1 85 ? 16.397 0.616 -24.998 1.00 57.16 85 GLY A C 1
ATOM 631 O O . GLY A 1 85 ? 16.719 0.279 -26.138 1.00 57.16 85 GLY A O 1
ATOM 632 N N . SER A 1 86 ? 16.436 1.900 -24.621 1.00 56.06 86 SER A N 1
ATOM 633 C CA . SER A 1 86 ? 16.945 2.970 -25.494 1.00 56.06 86 SER A CA 1
ATOM 634 C C . SER A 1 86 ? 18.474 2.962 -25.638 1.00 56.06 86 SER A C 1
ATOM 636 O O . SER A 1 86 ? 18.990 3.280 -26.712 1.00 56.06 86 SER A O 1
ATOM 638 N N . SER A 1 87 ? 19.199 2.560 -24.588 1.00 54.81 87 SER A N 1
ATOM 639 C CA . SER A 1 87 ? 20.663 2.452 -24.598 1.00 54.81 87 SER A CA 1
ATOM 640 C C . SER A 1 87 ? 21.138 1.264 -25.439 1.00 54.81 87 SER A C 1
ATOM 642 O O . SER A 1 87 ? 22.131 1.395 -26.155 1.00 54.81 87 SER A O 1
ATOM 644 N N . ASP A 1 88 ? 20.404 0.147 -25.429 1.00 53.62 88 ASP A N 1
ATOM 645 C CA . ASP A 1 88 ? 20.709 -1.017 -26.269 1.00 53.62 88 ASP A CA 1
ATOM 646 C C . ASP A 1 88 ? 20.449 -0.718 -27.760 1.00 53.62 88 ASP A C 1
ATOM 648 O O . ASP A 1 88 ? 21.309 -0.950 -28.613 1.00 53.62 88 ASP A O 1
ATOM 652 N N . GLN A 1 89 ? 19.338 -0.042 -28.092 1.00 52.50 89 GLN A N 1
ATOM 653 C CA . GLN A 1 89 ? 19.087 0.424 -29.467 1.00 52.50 89 GLN A CA 1
ATOM 654 C C . GLN A 1 89 ? 20.128 1.444 -29.959 1.00 52.50 89 GLN A C 1
ATOM 656 O O . GLN A 1 89 ? 20.534 1.403 -31.126 1.00 52.50 89 GLN A O 1
ATOM 661 N N . ALA A 1 90 ? 20.608 2.334 -29.085 1.00 55.28 90 ALA A N 1
ATOM 662 C CA . ALA A 1 90 ? 21.671 3.282 -29.418 1.00 55.28 90 ALA A CA 1
ATOM 663 C C . ALA A 1 90 ? 23.040 2.603 -29.634 1.00 55.28 90 ALA A C 1
ATOM 665 O O . ALA A 1 90 ? 23.872 3.147 -30.359 1.00 55.28 90 ALA A O 1
ATOM 666 N N . GLY A 1 91 ? 23.266 1.410 -29.068 1.00 49.16 91 GLY A N 1
ATOM 667 C CA . GLY A 1 91 ? 24.458 0.582 -29.288 1.00 49.16 91 GLY A CA 1
ATOM 668 C C . GLY A 1 91 ? 24.466 -0.200 -30.611 1.00 49.16 91 GLY A C 1
ATOM 669 O O . GLY A 1 91 ? 25.534 -0.592 -31.082 1.00 49.16 91 GLY A O 1
ATOM 670 N N . VAL A 1 92 ? 23.307 -0.381 -31.258 1.00 50.50 92 VAL A N 1
ATOM 671 C CA . VAL A 1 92 ? 23.172 -1.083 -32.556 1.00 50.50 92 VAL A CA 1
ATOM 672 C C . VAL A 1 92 ? 23.345 -0.137 -33.757 1.00 50.50 92 VAL A C 1
ATOM 674 O O . VAL A 1 92 ? 23.811 -0.540 -34.830 1.00 50.50 92 VAL A O 1
ATOM 677 N N . ALA A 1 93 ? 23.047 1.152 -33.582 1.00 48.94 93 ALA A N 1
ATOM 678 C CA . ALA A 1 93 ? 23.190 2.171 -34.625 1.00 48.94 93 ALA A CA 1
ATOM 679 C C . ALA A 1 93 ? 24.639 2.412 -35.138 1.00 48.94 93 ALA A C 1
ATOM 681 O O . ALA A 1 93 ? 24.800 2.614 -36.344 1.00 48.94 93 ALA A O 1
ATOM 682 N N . PRO A 1 94 ? 25.719 2.350 -34.325 1.00 51.78 94 PRO A N 1
ATOM 683 C CA . PRO A 1 94 ? 27.079 2.583 -34.813 1.00 51.78 94 PRO A CA 1
ATOM 684 C C . PRO A 1 94 ? 27.684 1.364 -35.526 1.00 51.78 94 PRO A C 1
ATOM 686 O O . PRO A 1 94 ? 28.574 1.528 -36.358 1.00 51.78 94 PRO A O 1
ATOM 689 N N . ILE A 1 95 ? 27.203 0.147 -35.245 1.00 53.44 95 ILE A N 1
ATOM 690 C CA . ILE A 1 95 ? 27.745 -1.083 -35.847 1.00 53.44 95 ILE A CA 1
ATOM 691 C C . ILE A 1 95 ? 27.259 -1.234 -37.295 1.00 53.44 95 ILE A C 1
ATOM 693 O O . ILE A 1 95 ? 28.033 -1.609 -38.173 1.00 53.44 95 ILE A O 1
ATOM 697 N N . THR A 1 96 ? 26.015 -0.843 -37.583 1.00 50.41 96 THR A N 1
ATOM 698 C CA . THR A 1 96 ? 25.450 -0.908 -38.944 1.00 50.41 96 THR A CA 1
ATOM 699 C C . THR A 1 96 ? 26.166 0.041 -39.916 1.00 50.41 96 THR A C 1
ATOM 701 O O . THR A 1 96 ? 26.393 -0.312 -41.072 1.00 50.41 96 THR A O 1
ATOM 704 N N . ASN A 1 97 ? 26.621 1.207 -39.443 1.00 51.81 97 ASN A N 1
ATOM 705 C CA . ASN A 1 97 ? 27.410 2.126 -40.267 1.00 51.81 97 ASN A CA 1
ATOM 706 C C . ASN A 1 97 ? 28.854 1.647 -40.487 1.00 51.81 97 ASN A C 1
ATOM 708 O O . ASN A 1 97 ? 29.419 1.936 -41.536 1.00 51.81 97 ASN A O 1
ATOM 712 N N . ALA A 1 98 ? 29.448 0.884 -39.564 1.00 54.78 98 ALA A N 1
ATOM 713 C CA . ALA A 1 98 ? 30.814 0.376 -39.720 1.00 54.78 98 ALA A CA 1
ATOM 714 C C . ALA A 1 98 ? 30.933 -0.740 -40.779 1.00 54.78 98 ALA A C 1
ATOM 716 O O . ALA A 1 98 ? 31.956 -0.835 -41.453 1.00 54.78 98 ALA A O 1
ATOM 717 N N . PHE A 1 99 ? 29.884 -1.544 -40.989 1.00 54.94 99 PHE A N 1
ATOM 718 C CA . PHE A 1 99 ? 29.878 -2.587 -42.026 1.00 54.94 99 PHE A CA 1
ATOM 719 C C . PHE A 1 99 ? 29.602 -2.061 -43.444 1.00 54.94 99 PHE A C 1
ATOM 721 O O . PHE A 1 99 ? 29.882 -2.764 -44.412 1.00 54.94 99 PHE A O 1
ATOM 728 N N . ASN A 1 100 ? 29.106 -0.828 -43.588 1.00 54.84 100 ASN A N 1
ATOM 729 C CA . ASN A 1 100 ? 28.745 -0.256 -44.890 1.00 54.84 100 ASN A CA 1
ATOM 730 C C . ASN A 1 100 ? 29.904 0.485 -45.598 1.00 54.84 100 ASN A C 1
ATOM 732 O O . ASN A 1 100 ? 29.781 0.843 -46.763 1.00 54.84 100 ASN A O 1
ATOM 736 N N . PHE A 1 101 ? 31.044 0.707 -44.927 1.00 54.06 101 PHE A N 1
ATOM 737 C CA . PHE A 1 101 ? 32.209 1.415 -45.496 1.00 54.06 101 PHE A CA 1
ATOM 738 C C . PHE A 1 101 ? 33.385 0.501 -45.892 1.00 54.06 101 PHE A C 1
ATOM 740 O O . PHE A 1 101 ? 34.457 0.997 -46.225 1.00 54.06 101 PHE A O 1
ATOM 747 N N . GLY A 1 102 ? 33.213 -0.825 -45.861 1.00 51.62 102 GLY A N 1
ATOM 748 C CA . GLY A 1 102 ? 34.301 -1.793 -46.064 1.00 51.62 102 GLY A CA 1
ATOM 749 C C . GLY A 1 102 ? 34.325 -2.545 -47.400 1.00 51.62 102 GLY A C 1
ATOM 750 O O . GLY A 1 102 ? 35.084 -3.504 -47.508 1.00 51.62 102 GLY A O 1
ATOM 751 N N . SER A 1 103 ? 33.502 -2.190 -48.395 1.00 49.78 103 SER A N 1
ATOM 752 C CA . SER A 1 103 ? 33.349 -2.998 -49.621 1.00 49.78 103 SER A CA 1
ATOM 753 C C . SER A 1 103 ? 33.477 -2.240 -50.946 1.00 49.78 103 SER A C 1
ATOM 755 O O . SER A 1 103 ? 32.746 -2.566 -51.883 1.00 49.78 103 SER A O 1
ATOM 757 N N . HIS A 1 104 ? 34.402 -1.281 -51.053 1.00 45.38 104 HIS A N 1
ATOM 758 C CA . HIS A 1 104 ? 34.891 -0.763 -52.339 1.00 45.38 104 HIS A CA 1
ATOM 759 C C . HIS A 1 104 ? 36.412 -0.628 -52.331 1.00 45.38 104 HIS A C 1
ATOM 761 O O . HIS A 1 104 ? 36.939 -0.032 -51.367 1.00 45.38 104 HIS A O 1
#

Sequence (104 aa):
MVQQMHTDEGGMAAAAGQFDHNCAQLKTLLKTVDGIGQALVPQFKGQSGSAAQAALARYQQAQQPLISEMDTISQNIRESGLQYGSSDQAGVAPITNAFNFGSH

Radius of gyration: 24.64 Å; chains: 1; bounding box: 58×18×78 Å

InterPro domains:
  IPR010310 Type VII secretion system ESAT-6-like [PF06013] (5-89)
  IPR036689 ESAT-6-like superfamily [SSF140453] (4-96)

Secondary structure (DSSP, 8-state):
--------HHHHHHHHHHHHHHHHHHHHHHHHHHHHHHHHGGG--HHHHHHHHHHHHHHHHHHHHHHHHHHHHHHHHHHHHHHHHHHHHHHHHHHHHHHTTS--

Organism: NCBI:txid1962118

Foldseek 3Di:
DPPPCPVPLVVLVVVLVVLVVVLVVVLVVLVVVLVVLVVCLVVQDDPNSVVSVVVSVVSVVVSVVVNVVSVVVSVVSVVVSVVVVVVVVVVVVVVVVVVVPPDD

pLDDT: mean 75.63, std 17.2, range [35.31, 95.5]